Protein AF-A0A1I6HFQ1-F1 (afdb_monomer)

Secondary structure (DSSP, 8-state):
----HHHHHHHHHHHHHHHHHHHHHHHGGGTTSHHHHHHHHHHHHHHHHHHHHTT-

Sequence (56 aa):
MTCGPHNQQAALLNRLYQNKQRQLDAASKQTDSLLYRVLLAEAQAISDALSTVNRR

Solvent-accessible surface area (backbone atoms only — not comparable to full-atom values): 3180 Å² total; per-residue (Å²): 137,82,75,51,73,68,57,54,50,48,52,51,42,52,53,52,34,53,53,34,49,56,50,40,63,71,34,55,89,42,64,86,37,71,66,31,51,50,42,49,53,52,34,50,53,38,52,55,49,44,58,54,63,74,73,110

Organism: NCBI:txid650891

Foldseek 3Di:
DDDPPLNVLLVVLVVVLVVLVVVLVVCVVPCVDPSNVVSVVVSVVSVVVNVVSVVD

Radius of gyration: 13.43 Å; Cα contacts (8 Å, |Δi|>4): 31; chains: 1; bounding box: 40×15×33 Å

Nearest PDB structures (foldseek):
  1rop-assembly1_A-2  TM=8.451E-01  e=3.425E+00  Escherichia coli
  2ijh-assembly1_A  TM=8.417E-01  e=3.425E+00  Escherichia coli
  2ijj-assembly1_A  TM=8.226E-01  e=3.886E+00  Escherichia coli
  2iji-assembly1_A-2  TM=8.378E-01  e=4.697E+00  Escherichia coli
  8qbw-assembly1_A  TM=8.815E-01  e=6.860E+00  Nostoc punctiforme

Structure (mmCIF, N/CA/C/O backbone):
data_AF-A0A1I6HFQ1-F1
#
_entry.id   AF-A0A1I6HFQ1-F1
#
loop_
_atom_site.group_PDB
_atom_site.id
_atom_site.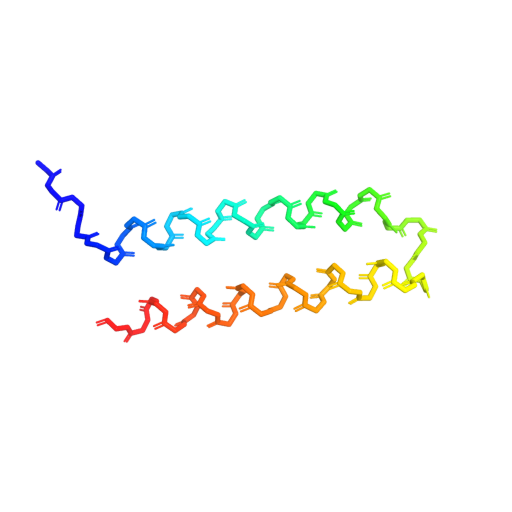type_symbol
_atom_site.label_atom_id
_atom_site.label_alt_id
_atom_site.label_comp_id
_atom_site.label_asym_id
_atom_site.label_entity_id
_atom_site.label_seq_id
_atom_site.pdbx_PDB_ins_code
_atom_site.Cartn_x
_atom_site.Cartn_y
_atom_site.Cartn_z
_atom_site.occupancy
_atom_site.B_iso_or_equiv
_atom_site.auth_seq_id
_atom_site.auth_comp_id
_atom_site.auth_asym_id
_atom_site.auth_atom_id
_atom_site.pdbx_PDB_model_num
ATOM 1 N N . MET A 1 1 ? 26.674 4.998 -13.426 1.00 43.16 1 MET A N 1
ATOM 2 C CA . MET A 1 1 ? 25.611 4.091 -12.942 1.00 43.16 1 MET A CA 1
ATOM 3 C C . MET A 1 1 ? 24.267 4.701 -13.300 1.00 43.16 1 MET A C 1
ATOM 5 O O . MET A 1 1 ? 23.736 5.496 -12.540 1.00 43.16 1 MET A O 1
ATOM 9 N N . THR A 1 2 ? 23.762 4.429 -14.499 1.00 44.22 2 THR A N 1
ATOM 10 C CA . THR A 1 2 ? 22.453 4.918 -14.943 1.00 44.22 2 THR A CA 1
ATOM 11 C C . THR A 1 2 ? 21.407 3.894 -14.524 1.00 44.22 2 THR A C 1
ATOM 13 O O . THR A 1 2 ? 21.234 2.855 -15.153 1.00 44.22 2 THR A O 1
ATOM 16 N N . CYS A 1 3 ? 20.750 4.140 -13.394 1.00 53.62 3 CYS A N 1
ATOM 17 C CA . CYS A 1 3 ? 19.550 3.405 -13.022 1.00 53.62 3 CYS A CA 1
ATOM 18 C C . CYS A 1 3 ? 18.499 3.643 -14.116 1.00 53.62 3 CYS A C 1
ATOM 20 O O . CYS A 1 3 ? 18.078 4.776 -14.335 1.00 53.62 3 CYS A O 1
ATOM 22 N N . GLY A 1 4 ? 18.131 2.587 -14.846 1.00 64.69 4 GLY A N 1
ATOM 23 C CA . GLY A 1 4 ? 17.129 2.673 -15.905 1.00 64.69 4 GLY A CA 1
ATOM 24 C C . GLY A 1 4 ? 15.783 3.200 -15.382 1.00 64.69 4 GLY A C 1
ATOM 25 O O . GLY A 1 4 ? 15.517 3.120 -14.177 1.00 64.69 4 GLY A O 1
ATOM 26 N N . PRO A 1 5 ? 14.909 3.706 -16.268 1.00 64.06 5 PRO A N 1
ATOM 27 C CA . PRO A 1 5 ? 13.623 4.306 -15.891 1.00 64.06 5 PRO A CA 1
ATOM 28 C C . PRO A 1 5 ? 12.747 3.378 -15.026 1.00 64.06 5 PRO A C 1
ATOM 30 O O . PRO A 1 5 ? 12.039 3.847 -14.136 1.00 64.06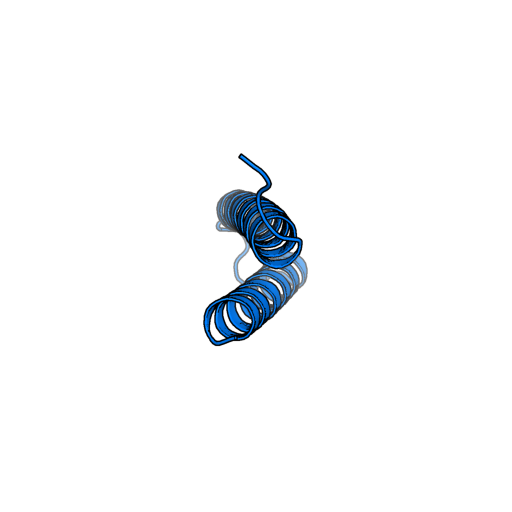 5 PRO A O 1
ATOM 33 N N . HIS A 1 6 ? 12.866 2.059 -15.205 1.00 67.31 6 HIS A N 1
ATOM 34 C CA . HIS A 1 6 ? 12.184 1.043 -14.395 1.00 67.31 6 HIS A CA 1
ATOM 35 C C . HIS A 1 6 ? 12.630 1.030 -12.923 1.00 67.31 6 HIS A C 1
ATOM 37 O O . HIS A 1 6 ? 11.792 0.940 -12.027 1.00 67.31 6 HIS A O 1
ATOM 43 N N . ASN A 1 7 ? 13.925 1.222 -12.653 1.00 74.69 7 ASN A N 1
ATOM 44 C CA . ASN A 1 7 ? 14.453 1.260 -11.285 1.00 74.69 7 ASN A CA 1
ATOM 45 C C . ASN A 1 7 ? 13.997 2.520 -10.536 1.00 74.69 7 ASN A C 1
ATOM 47 O O . ASN A 1 7 ? 13.748 2.465 -9.332 1.00 74.69 7 ASN A O 1
ATOM 51 N N . GLN A 1 8 ? 13.845 3.649 -11.237 1.00 82.81 8 GLN A N 1
ATOM 52 C CA . GLN A 1 8 ? 13.290 4.869 -10.641 1.00 82.81 8 GLN A CA 1
ATOM 53 C C . GLN A 1 8 ? 11.793 4.731 -10.338 1.00 82.81 8 GLN A C 1
ATOM 55 O O . GLN A 1 8 ? 11.357 5.123 -9.254 1.00 82.81 8 GLN A O 1
ATOM 60 N N . GLN A 1 9 ? 11.011 4.134 -11.245 1.00 86.06 9 GLN A N 1
ATOM 61 C CA . GLN A 1 9 ? 9.586 3.875 -11.008 1.00 86.06 9 GLN A CA 1
ATOM 62 C C . GLN A 1 9 ?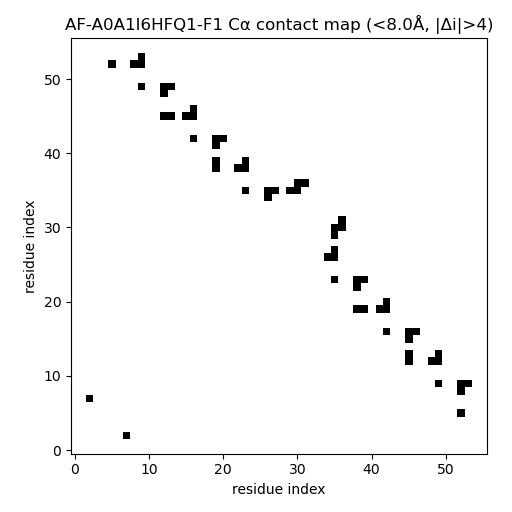 9.367 2.915 -9.832 1.00 86.06 9 GLN A C 1
ATOM 64 O O . GLN A 1 9 ? 8.557 3.209 -8.954 1.00 86.06 9 GLN A O 1
ATOM 69 N N . ALA A 1 10 ? 10.128 1.820 -9.754 1.00 87.50 10 ALA A N 1
ATOM 70 C CA . ALA A 1 10 ? 10.047 0.878 -8.638 1.00 87.50 10 ALA A CA 1
ATOM 71 C C . ALA A 1 10 ? 10.419 1.534 -7.295 1.00 87.50 10 ALA A C 1
ATOM 73 O O . ALA A 1 10 ? 9.743 1.320 -6.289 1.00 87.50 10 ALA A O 1
ATOM 74 N N . ALA A 1 11 ? 11.456 2.379 -7.263 1.00 89.00 11 ALA A N 1
ATOM 75 C CA . ALA A 1 11 ? 11.840 3.119 -6.060 1.00 89.00 11 ALA A CA 1
ATOM 76 C C . ALA A 1 11 ? 10.745 4.099 -5.600 1.00 89.00 11 ALA A C 1
ATOM 78 O O . ALA A 1 11 ? 10.452 4.190 -4.404 1.00 89.00 11 ALA A O 1
ATOM 79 N N . LEU A 1 12 ? 10.108 4.806 -6.540 1.00 92.06 12 LEU A N 1
ATOM 80 C CA . LEU A 1 12 ? 9.013 5.726 -6.236 1.00 92.06 12 LEU A CA 1
ATOM 81 C C . LEU A 1 12 ? 7.788 4.978 -5.694 1.00 92.06 12 LEU A C 1
ATOM 83 O O . LEU A 1 12 ? 7.245 5.362 -4.658 1.00 92.06 12 LEU A O 1
ATOM 87 N N . LEU A 1 13 ? 7.392 3.885 -6.350 1.00 91.19 13 LEU A N 1
ATOM 88 C CA . LEU A 1 13 ? 6.270 3.053 -5.918 1.00 91.19 13 LEU A CA 1
ATOM 89 C C . LEU A 1 13 ? 6.522 2.424 -4.540 1.00 91.19 13 LEU A C 1
ATOM 91 O O . LEU A 1 13 ? 5.638 2.463 -3.689 1.00 91.19 13 LEU A O 1
ATOM 95 N N . ASN A 1 14 ? 7.738 1.945 -4.264 1.00 91.38 14 ASN A N 1
ATOM 96 C CA . ASN A 1 14 ? 8.106 1.442 -2.937 1.00 91.38 14 ASN A CA 1
ATOM 97 C C . ASN A 1 14 ? 7.964 2.522 -1.857 1.00 91.38 14 ASN A C 1
ATOM 99 O O . ASN A 1 14 ? 7.434 2.262 -0.776 1.00 91.38 14 ASN A O 1
ATOM 103 N N . ARG A 1 15 ? 8.388 3.758 -2.145 1.00 94.56 15 ARG A N 1
ATOM 104 C CA . ARG A 1 15 ? 8.249 4.873 -1.200 1.00 94.56 15 ARG A CA 1
ATOM 105 C C . ARG A 1 15 ? 6.783 5.239 -0.957 1.00 94.56 15 ARG A C 1
ATOM 107 O O . ARG A 1 15 ? 6.408 5.528 0.179 1.00 94.56 15 ARG A O 1
ATOM 114 N N . LEU A 1 16 ? 5.954 5.218 -2.001 1.00 94.12 16 LEU A N 1
ATOM 115 C CA . LEU A 1 16 ? 4.510 5.439 -1.881 1.00 94.12 16 LEU A CA 1
ATOM 116 C C . LEU A 1 16 ? 3.847 4.349 -1.037 1.00 94.12 16 LEU A C 1
ATOM 118 O O . LEU A 1 16 ? 3.089 4.673 -0.124 1.00 94.12 16 LEU A O 1
ATOM 122 N N . TYR A 1 17 ? 4.194 3.085 -1.281 1.00 93.25 17 TYR A N 1
ATOM 123 C CA . TYR A 1 17 ? 3.694 1.948 -0.515 1.00 93.25 17 TYR A CA 1
ATOM 124 C C . TYR A 1 17 ? 4.030 2.077 0.977 1.00 93.25 17 TYR A C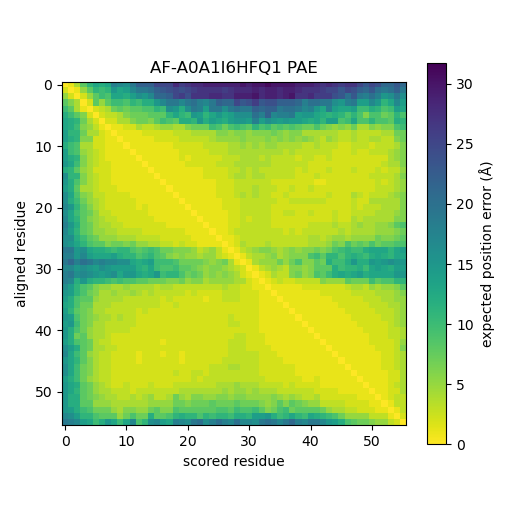 1
ATOM 126 O O . TYR A 1 17 ? 3.139 2.019 1.821 1.00 93.25 17 TYR A O 1
ATOM 134 N N . GLN A 1 18 ? 5.289 2.379 1.311 1.00 93.75 18 GLN A N 1
ATOM 135 C CA . GLN A 1 18 ? 5.715 2.595 2.699 1.00 93.75 18 GLN A CA 1
ATOM 136 C C . GLN A 1 18 ? 4.953 3.737 3.384 1.00 93.75 18 GLN A C 1
ATOM 138 O O . GLN A 1 18 ? 4.602 3.632 4.558 1.00 93.75 18 GLN A O 1
ATOM 143 N N . ASN A 1 19 ? 4.684 4.835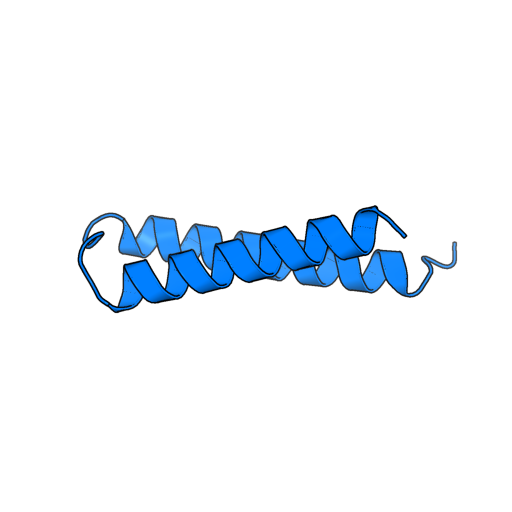 2.671 1.00 93.69 19 ASN A N 1
ATOM 144 C CA . ASN A 1 19 ? 3.895 5.936 3.223 1.00 93.69 19 ASN A CA 1
ATOM 145 C C . ASN A 1 19 ? 2.444 5.514 3.492 1.00 93.69 19 ASN A C 1
ATOM 147 O O . ASN A 1 19 ? 1.909 5.860 4.544 1.00 93.69 19 ASN A O 1
ATOM 151 N N . LYS A 1 20 ? 1.825 4.742 2.587 1.00 93.19 20 LYS A N 1
ATOM 152 C CA . LYS A 1 20 ? 0.479 4.188 2.803 1.00 93.19 20 LYS A CA 1
ATOM 153 C C . LYS A 1 20 ? 0.444 3.235 3.994 1.00 93.19 20 LYS A C 1
ATOM 155 O O . LYS A 1 20 ? -0.479 3.315 4.796 1.00 93.19 20 LYS A O 1
ATOM 160 N N . GLN A 1 21 ? 1.479 2.420 4.178 1.00 92.12 21 GLN A N 1
ATOM 161 C CA . GLN A 1 21 ? 1.582 1.514 5.322 1.00 92.12 21 GLN A CA 1
ATOM 162 C C . GLN A 1 21 ? 1.631 2.274 6.655 1.00 92.12 21 GLN A C 1
ATOM 164 O O . GLN A 1 21 ? 0.867 1.967 7.560 1.00 92.12 21 GLN A O 1
ATOM 169 N N . ARG A 1 22 ? 2.411 3.362 6.744 1.00 94.00 22 ARG A N 1
ATOM 170 C CA . ARG A 1 22 ? 2.415 4.227 7.942 1.00 94.00 22 ARG A CA 1
ATOM 171 C C . ARG A 1 22 ? 1.060 4.890 8.202 1.00 94.00 22 ARG A C 1
ATOM 173 O O . ARG A 1 22 ? 0.678 5.076 9.354 1.00 94.00 22 ARG A O 1
ATOM 180 N N . GLN A 1 23 ? 0.341 5.275 7.144 1.00 91.25 23 GLN A N 1
ATOM 181 C CA . GLN A 1 23 ? -1.014 5.824 7.267 1.00 91.25 23 GLN A CA 1
ATOM 182 C C . GLN A 1 23 ? -1.997 4.762 7.779 1.00 91.25 23 GLN A C 1
ATOM 184 O O . GLN A 1 23 ? -2.830 5.074 8.626 1.00 91.25 23 GLN A O 1
ATOM 189 N N . LEU A 1 24 ? -1.865 3.513 7.325 1.00 91.06 24 LEU A N 1
ATOM 190 C CA . LEU A 1 24 ? -2.630 2.373 7.835 1.00 91.06 24 LEU A CA 1
ATOM 191 C C . LEU A 1 24 ? -2.311 2.077 9.300 1.00 91.06 24 LEU A C 1
ATOM 193 O O . LEU A 1 24 ? -3.237 1.875 10.078 1.00 91.06 24 LEU A O 1
ATOM 197 N N . ASP A 1 25 ? -1.040 2.118 9.699 1.00 89.81 25 ASP A N 1
ATOM 198 C CA . ASP A 1 25 ? -0.634 1.914 11.093 1.00 89.81 25 ASP A CA 1
ATOM 199 C C . ASP A 1 25 ? -1.230 2.994 12.007 1.00 89.81 25 ASP A C 1
ATOM 201 O O . ASP A 1 25 ? -1.733 2.693 13.091 1.00 89.81 25 ASP A O 1
ATOM 205 N N . ALA A 1 26 ? -1.258 4.250 11.552 1.00 88.75 26 ALA A N 1
ATOM 206 C CA . ALA A 1 26 ? -1.906 5.344 12.275 1.00 88.75 26 ALA A CA 1
ATOM 207 C C . ALA A 1 26 ? -3.439 5.189 12.331 1.00 88.75 26 ALA A C 1
ATOM 209 O O . ALA A 1 26 ? -4.057 5.476 13.358 1.00 88.75 26 ALA A O 1
ATOM 210 N N . ALA A 1 27 ? -4.049 4.703 11.247 1.00 86.69 27 ALA A N 1
ATOM 211 C CA . ALA A 1 27 ? -5.484 4.446 11.143 1.00 86.69 27 ALA A CA 1
ATOM 212 C C . ALA A 1 27 ? -5.912 3.084 11.727 1.00 86.69 27 ALA A C 1
ATOM 214 O O . ALA A 1 27 ? -7.104 2.781 11.746 1.00 86.69 27 ALA A O 1
ATOM 215 N N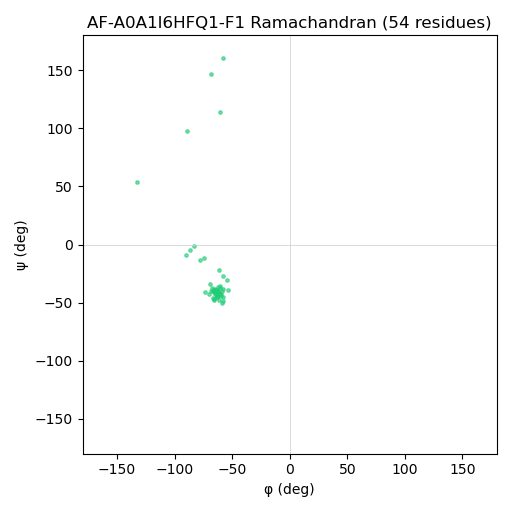 . SER A 1 28 ? -4.977 2.273 12.236 1.00 79.69 28 SER A N 1
ATOM 216 C CA . SER A 1 28 ? -5.216 0.897 12.708 1.00 79.69 28 SER A CA 1
ATOM 217 C C . SER A 1 28 ? -6.212 0.801 13.866 1.00 79.69 28 SER A C 1
ATOM 219 O O . SER A 1 28 ? -6.844 -0.231 14.061 1.00 79.69 28 SER A O 1
ATOM 221 N N . LYS A 1 29 ? -6.413 1.891 14.613 1.00 81.88 29 LYS A N 1
ATOM 222 C CA . LYS A 1 29 ? -7.433 1.981 15.671 1.00 81.88 29 LYS A CA 1
ATOM 223 C C . LYS A 1 29 ? -8.861 2.128 15.129 1.00 81.88 29 LYS A C 1
ATOM 225 O O . LYS A 1 29 ? -9.809 2.041 15.899 1.00 81.88 29 LYS A O 1
ATOM 230 N N . GLN A 1 30 ? -9.017 2.394 13.832 1.00 84.06 30 GLN A N 1
ATOM 231 C CA . GLN A 1 30 ? -10.291 2.617 13.148 1.00 84.06 30 GLN A CA 1
ATOM 232 C C . GLN A 1 30 ? -10.354 1.786 11.858 1.00 84.06 30 GLN A C 1
ATOM 234 O O . GLN A 1 30 ? -10.605 2.316 10.773 1.00 84.06 30 GLN A O 1
ATOM 239 N N . THR A 1 31 ? -10.123 0.479 11.976 1.00 80.94 31 THR A N 1
ATOM 240 C CA . THR A 1 31 ? -10.094 -0.474 10.852 1.00 80.94 31 THR A CA 1
ATOM 241 C C . THR A 1 31 ? -11.392 -0.519 10.042 1.00 80.94 31 THR A C 1
ATOM 243 O O . THR A 1 31 ? -11.354 -0.772 8.843 1.00 80.94 31 THR A O 1
ATOM 246 N N . ASP A 1 32 ? -12.534 -0.199 10.656 1.00 81.62 32 ASP A N 1
ATOM 247 C CA . ASP A 1 32 ? -13.834 -0.149 9.968 1.00 81.62 32 ASP A CA 1
ATOM 248 C C . ASP A 1 32 ? -14.129 1.201 9.297 1.00 81.62 32 ASP A C 1
ATOM 250 O O . ASP A 1 32 ? -15.135 1.359 8.599 1.00 81.62 32 ASP A O 1
ATOM 254 N N . SER A 1 33 ? -13.258 2.199 9.476 1.00 89.88 33 SER A N 1
ATOM 255 C CA . SER A 1 33 ? -13.448 3.507 8.855 1.00 89.88 33 SER A CA 1
ATOM 256 C C . SER A 1 33 ? -13.289 3.435 7.335 1.00 89.88 33 SER A C 1
ATOM 258 O O . SER A 1 33 ? -12.455 2.703 6.794 1.00 89.88 33 SER A O 1
ATOM 260 N N . LEU A 1 34 ? -14.058 4.269 6.626 1.00 91.81 34 LEU A N 1
ATOM 261 C CA . LEU A 1 34 ? -13.892 4.459 5.183 1.00 91.81 34 LEU A CA 1
ATOM 262 C C . LEU A 1 34 ? -12.442 4.826 4.836 1.00 91.81 34 LEU A C 1
ATOM 264 O O . LEU A 1 34 ? -11.903 4.325 3.854 1.00 91.81 34 LEU A O 1
ATOM 268 N N . LEU A 1 35 ? -11.805 5.650 5.674 1.00 90.31 35 LEU A N 1
ATOM 269 C CA . LEU A 1 35 ? -10.410 6.043 5.518 1.00 90.31 35 LEU A CA 1
ATOM 270 C C . LEU A 1 35 ? -9.477 4.827 5.516 1.00 90.31 35 LEU A C 1
ATOM 272 O O . LEU A 1 35 ? -8.687 4.681 4.590 1.00 90.31 35 LEU A O 1
ATOM 276 N N . TYR A 1 36 ? -9.591 3.934 6.503 1.00 91.81 36 TYR A N 1
ATOM 277 C CA . TYR A 1 36 ? -8.763 2.728 6.567 1.00 91.81 36 TYR A CA 1
ATOM 278 C C . TYR A 1 36 ? -8.960 1.834 5.335 1.00 91.81 36 TYR A C 1
ATOM 280 O O . TYR A 1 36 ? -7.988 1.396 4.723 1.00 91.81 36 TYR A O 1
ATOM 288 N N . ARG A 1 37 ? -10.213 1.623 4.914 1.00 92.56 37 ARG A N 1
ATOM 289 C CA . ARG A 1 37 ? -10.539 0.815 3.726 1.00 92.56 37 ARG A CA 1
ATOM 290 C C . ARG A 1 37 ? -9.958 1.401 2.438 1.00 92.56 37 ARG A C 1
ATOM 292 O O . ARG A 1 37 ? -9.456 0.649 1.606 1.00 92.56 37 ARG A O 1
ATOM 299 N N . VAL A 1 38 ? -10.005 2.725 2.278 1.00 94.50 38 VAL A N 1
ATOM 300 C CA . VAL A 1 38 ? -9.404 3.421 1.129 1.00 94.50 38 VAL A CA 1
ATOM 301 C C . VAL A 1 38 ? -7.884 3.284 1.155 1.00 94.50 38 VAL A C 1
ATOM 303 O O . VAL A 1 38 ? -7.303 2.877 0.154 1.00 94.50 38 VAL A O 1
ATOM 306 N N . LEU A 1 39 ? -7.248 3.535 2.302 1.00 92.69 39 LEU A N 1
ATOM 307 C CA . LEU A 1 39 ? -5.799 3.390 2.456 1.00 92.69 39 LEU A CA 1
ATOM 308 C C . LEU A 1 39 ? -5.324 1.965 2.141 1.00 92.69 39 LEU A C 1
ATOM 310 O O . LEU A 1 39 ? -4.276 1.787 1.521 1.00 92.69 39 LEU A O 1
ATOM 314 N N . LEU A 1 40 ? -6.108 0.955 2.528 1.00 94.00 40 LEU A N 1
ATOM 315 C CA . LEU A 1 40 ? -5.820 -0.447 2.243 1.00 94.00 40 LEU A CA 1
ATOM 316 C C . LEU A 1 40 ? -5.915 -0.742 0.741 1.00 94.00 40 LEU A C 1
ATOM 318 O O . LEU A 1 40 ? -5.012 -1.357 0.178 1.00 94.00 40 LEU A O 1
ATOM 322 N N . ALA A 1 41 ? -6.974 -0.263 0.082 1.00 95.50 41 ALA A N 1
ATOM 323 C CA . ALA A 1 41 ? -7.150 -0.424 -1.360 1.00 95.50 41 ALA A CA 1
ATOM 324 C C .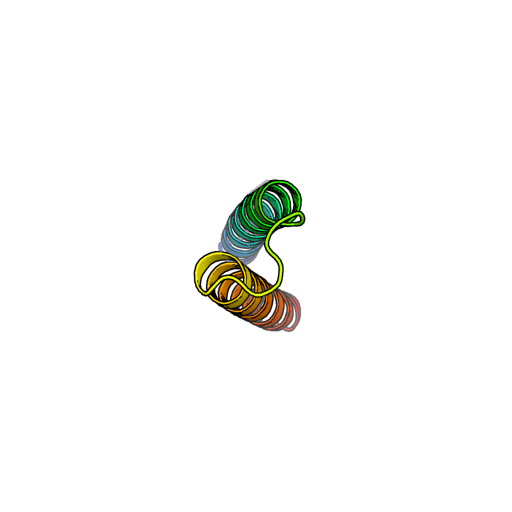 ALA A 1 41 ? -6.030 0.265 -2.159 1.00 95.50 41 ALA A C 1
ATOM 326 O O . ALA A 1 41 ? -5.504 -0.305 -3.114 1.00 95.50 41 ALA A O 1
ATOM 327 N N . GLU A 1 42 ? -5.617 1.466 -1.748 1.00 94.56 42 GLU A N 1
ATOM 328 C CA . GLU A 1 42 ? -4.495 2.177 -2.364 1.00 94.56 42 GLU A CA 1
ATOM 329 C C . GLU A 1 42 ? -3.166 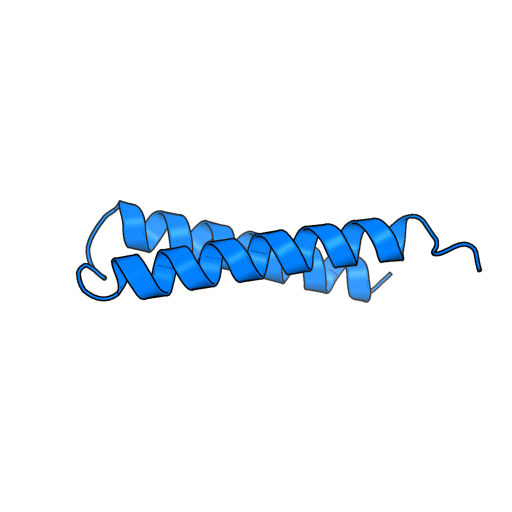1.436 -2.161 1.00 94.56 42 GLU A C 1
ATOM 331 O O . GLU A 1 42 ? -2.382 1.318 -3.103 1.00 94.56 42 GLU A O 1
ATOM 336 N N . ALA A 1 43 ? -2.906 0.910 -0.957 1.00 94.81 43 ALA A N 1
ATOM 337 C CA . ALA A 1 43 ? -1.713 0.109 -0.688 1.00 94.81 43 ALA A CA 1
ATOM 338 C C . ALA A 1 43 ? -1.673 -1.153 -1.567 1.00 94.81 43 ALA A C 1
ATOM 340 O O . ALA A 1 43 ? -0.630 -1.462 -2.149 1.00 94.81 43 ALA A O 1
ATOM 341 N N . GLN A 1 44 ? -2.814 -1.832 -1.727 1.00 95.25 44 GLN A N 1
ATOM 342 C CA . GLN A 1 44 ? -2.941 -3.001 -2.596 1.00 95.25 44 GLN A CA 1
ATOM 343 C C . GLN A 1 44 ? -2.644 -2.650 -4.061 1.00 95.25 44 GLN A C 1
ATOM 345 O O . GLN A 1 44 ? -1.818 -3.307 -4.691 1.00 95.25 44 GLN A O 1
ATOM 350 N N . ALA A 1 45 ? -3.223 -1.564 -4.583 1.00 95.94 45 ALA A N 1
ATOM 351 C CA . ALA A 1 45 ? -2.989 -1.129 -5.960 1.00 95.94 45 ALA A CA 1
ATOM 352 C C . ALA A 1 45 ? -1.508 -0.797 -6.235 1.00 95.94 45 ALA A C 1
ATOM 354 O O . ALA A 1 45 ? -0.982 -1.113 -7.305 1.00 95.94 45 ALA A O 1
ATOM 355 N N . ILE A 1 46 ? -0.807 -0.191 -5.269 1.00 92.81 46 ILE A N 1
ATOM 356 C CA . ILE A 1 46 ? 0.633 0.088 -5.393 1.00 92.81 46 ILE A CA 1
ATOM 357 C C . ILE A 1 46 ? 1.447 -1.215 -5.377 1.00 92.81 46 ILE A C 1
ATOM 359 O O . ILE A 1 46 ? 2.398 -1.344 -6.149 1.00 92.81 46 ILE A O 1
ATOM 363 N N . SER A 1 47 ? 1.075 -2.187 -4.540 1.00 92.62 47 SER A N 1
ATOM 364 C CA . SER A 1 47 ? 1.712 -3.512 -4.495 1.00 92.62 47 SER A CA 1
ATOM 365 C C . SER A 1 47 ? 1.570 -4.268 -5.826 1.00 92.62 47 SER A C 1
ATOM 367 O O . SER A 1 47 ? 2.541 -4.827 -6.352 1.00 92.62 47 SER A O 1
ATOM 369 N N . ASP A 1 48 ? 0.386 -4.211 -6.437 1.00 93.19 48 ASP A N 1
ATOM 370 C CA . ASP A 1 48 ? 0.122 -4.824 -7.742 1.00 93.19 48 ASP A CA 1
ATOM 371 C C . ASP A 1 48 ? 0.923 -4.129 -8.861 1.00 93.19 48 ASP A C 1
ATOM 373 O O . ASP A 1 48 ? 1.509 -4.785 -9.735 1.00 93.19 48 ASP A O 1
ATOM 377 N N . ALA A 1 49 ? 1.031 -2.796 -8.806 1.00 91.19 49 ALA A N 1
ATOM 378 C CA . ALA A 1 49 ? 1.866 -2.021 -9.722 1.00 91.19 49 ALA A CA 1
ATOM 379 C C . ALA A 1 49 ? 3.358 -2.370 -9.574 1.00 91.19 49 ALA A C 1
ATOM 381 O O . ALA A 1 49 ? 4.030 -2.594 -10.581 1.00 91.19 49 ALA A O 1
ATOM 382 N N . LEU A 1 50 ? 3.870 -2.491 -8.343 1.00 89.69 50 LEU A N 1
ATOM 383 C CA . LEU A 1 50 ? 5.243 -2.938 -8.066 1.00 89.69 50 LEU A CA 1
ATOM 384 C C . LEU A 1 50 ? 5.512 -4.327 -8.643 1.00 89.69 50 LEU A C 1
ATOM 386 O O . LEU A 1 50 ? 6.526 -4.540 -9.307 1.00 89.69 50 LEU A O 1
ATO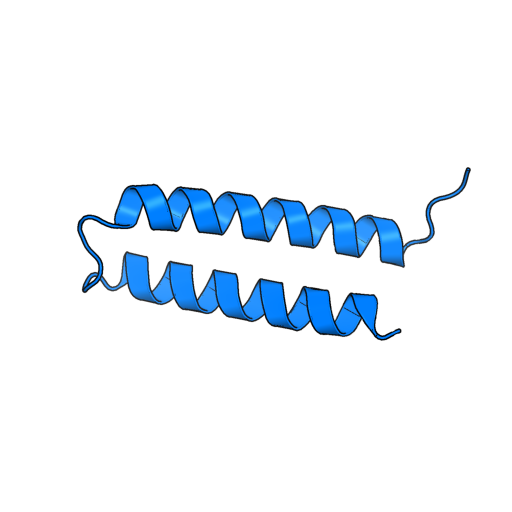M 390 N N . SER A 1 51 ? 4.580 -5.258 -8.443 1.00 88.56 51 SER A N 1
ATOM 391 C CA . SER A 1 51 ? 4.673 -6.617 -8.982 1.00 88.56 51 SER A CA 1
ATOM 392 C C . SER A 1 51 ? 4.727 -6.622 -10.512 1.00 88.56 51 SER A C 1
ATOM 394 O O . SER A 1 51 ? 5.440 -7.425 -11.108 1.00 88.56 51 SER A O 1
ATOM 396 N N . THR A 1 52 ? 4.010 -5.702 -11.158 1.00 89.00 52 THR A N 1
ATOM 397 C CA . THR A 1 52 ? 4.016 -5.548 -12.619 1.00 89.00 52 THR A CA 1
ATOM 398 C C . THR A 1 52 ? 5.316 -4.925 -13.126 1.00 89.00 52 THR A C 1
ATOM 400 O O . THR A 1 52 ? 5.850 -5.378 -14.137 1.00 89.00 52 THR A O 1
ATOM 403 N N . VAL A 1 53 ? 5.847 -3.914 -12.428 1.00 85.44 53 VAL A N 1
ATOM 404 C CA . VAL A 1 53 ? 7.127 -3.270 -12.770 1.00 85.44 53 VAL A CA 1
ATOM 405 C C . VAL A 1 53 ? 8.294 -4.247 -12.624 1.00 85.44 53 VAL A C 1
ATOM 407 O O . VAL A 1 53 ? 9.173 -4.248 -13.475 1.00 85.44 53 VAL A O 1
ATOM 410 N N . ASN A 1 54 ? 8.276 -5.112 -11.606 1.00 77.50 54 ASN A N 1
ATOM 411 C CA . ASN A 1 54 ? 9.347 -6.082 -11.348 1.00 77.50 54 ASN A CA 1
ATOM 412 C C . ASN A 1 54 ? 9.317 -7.324 -12.261 1.00 77.50 54 ASN A C 1
ATOM 414 O O . ASN A 1 54 ? 10.272 -8.094 -12.262 1.00 77.50 54 ASN A O 1
ATOM 418 N N . ARG A 1 55 ? 8.220 -7.566 -12.994 1.00 73.88 55 ARG A N 1
ATOM 419 C CA . ARG A 1 55 ? 8.083 -8.697 -13.936 1.00 73.88 55 ARG A CA 1
ATOM 420 C C . ARG A 1 55 ? 8.543 -8.376 -15.364 1.00 73.88 55 ARG A C 1
ATOM 422 O O . ARG A 1 55 ? 8.556 -9.287 -16.188 1.00 73.88 55 ARG A O 1
ATOM 429 N N . ARG A 1 56 ? 8.832 -7.109 -15.668 1.00 55.38 56 ARG A N 1
ATOM 430 C CA . ARG A 1 56 ? 9.302 -6.641 -16.981 1.00 55.38 56 ARG A CA 1
ATOM 431 C C . ARG A 1 56 ? 10.817 -6.528 -16.997 1.00 55.38 56 ARG A C 1
ATOM 433 O O . ARG A 1 56 ? 11.381 -6.798 -18.075 1.00 55.38 56 ARG A O 1
#

pLDDT: mean 85.34, std 12.59, range [43.16, 95.94]

Mean predicted aligned error: 5.94 Å